Protein AF-A0A7X5UQB3-F1 (afdb_monomer_lite)

Sequence (68 aa):
MRTERDYENEAPEPPTTPCTVVWSQGRPYVLESGPGRPRWMGTDSHGRPHALTGEDLRRRGWSYRRAR

Structure (mmCIF, N/CA/C/O backbone):
data_AF-A0A7X5UQB3-F1
#
_entry.id   AF-A0A7X5UQB3-F1
#
loop_
_atom_site.group_PDB
_atom_site.id
_atom_site.type_symbol
_atom_site.label_atom_id
_atom_site.label_alt_id
_atom_site.label_comp_id
_atom_site.label_asym_id
_atom_site.label_entity_id
_atom_site.label_seq_id
_atom_site.pdbx_PDB_ins_code
_atom_site.Cartn_x
_atom_site.Cartn_y
_atom_site.Cartn_z
_atom_site.occupancy
_atom_site.B_iso_or_equiv
_atom_site.auth_seq_id
_atom_site.auth_comp_id
_atom_site.auth_asym_id
_atom_site.auth_atom_id
_atom_site.pdbx_PDB_model_num
ATOM 1 N N . MET A 1 1 ? 8.229 29.381 19.348 1.00 40.94 1 MET A N 1
ATOM 2 C CA . MET A 1 1 ? 7.901 27.942 19.401 1.00 40.94 1 MET A CA 1
ATOM 3 C C . MET A 1 1 ? 7.555 27.522 17.982 1.00 40.94 1 MET A C 1
ATOM 5 O O . MET A 1 1 ? 6.522 27.945 17.484 1.00 40.94 1 MET A O 1
ATOM 9 N N . ARG A 1 2 ? 8.496 26.883 17.272 1.00 43.75 2 ARG A N 1
ATOM 10 C CA . ARG A 1 2 ? 8.313 26.495 15.863 1.00 43.75 2 ARG A CA 1
ATOM 11 C C . ARG A 1 2 ? 7.473 25.221 15.829 1.00 43.75 2 ARG A C 1
ATOM 13 O O . ARG A 1 2 ? 7.766 24.288 16.562 1.00 43.75 2 ARG A O 1
ATOM 20 N N . THR A 1 3 ? 6.403 25.237 15.051 1.00 49.88 3 THR A N 1
ATOM 21 C CA . THR A 1 3 ? 5.449 24.142 14.899 1.00 49.88 3 THR A CA 1
ATOM 22 C C . THR A 1 3 ? 6.103 22.962 14.184 1.00 49.88 3 THR A C 1
ATOM 24 O O . THR A 1 3 ? 6.525 23.089 13.043 1.00 49.88 3 THR A O 1
ATOM 27 N N . GLU A 1 4 ? 6.156 21.807 14.842 1.00 54.34 4 GLU A N 1
ATOM 28 C CA . GLU A 1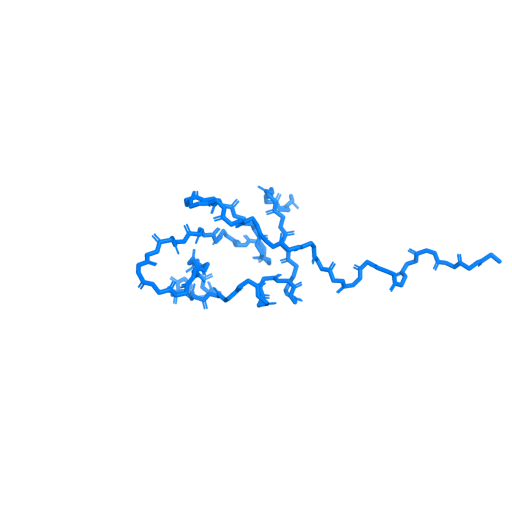 4 ? 6.658 20.516 14.332 1.00 54.34 4 GLU A CA 1
ATOM 29 C C . GLU A 1 4 ? 5.787 19.892 13.211 1.00 54.34 4 GLU A C 1
ATOM 31 O O . GLU A 1 4 ? 5.852 18.695 12.973 1.00 54.34 4 GLU A O 1
ATOM 36 N N . ARG A 1 5 ? 4.956 20.674 12.502 1.00 55.88 5 ARG A N 1
ATOM 37 C CA . ARG A 1 5 ? 3.949 20.166 11.542 1.00 55.88 5 ARG A CA 1
ATOM 38 C C . ARG A 1 5 ? 4.371 20.207 10.070 1.00 55.88 5 ARG A C 1
ATOM 40 O O . ARG A 1 5 ? 3.568 19.868 9.207 1.00 55.88 5 ARG A O 1
ATOM 47 N N . ASP A 1 6 ? 5.606 20.605 9.777 1.00 49.81 6 ASP A N 1
ATOM 48 C CA . ASP A 1 6 ? 6.089 20.785 8.398 1.00 49.81 6 ASP A CA 1
ATOM 49 C C . ASP A 1 6 ? 7.025 19.658 7.914 1.00 49.81 6 ASP A C 1
ATOM 51 O O . ASP A 1 6 ? 7.427 19.659 6.756 1.00 49.81 6 ASP A O 1
ATOM 55 N N . TYR A 1 7 ? 7.342 18.666 8.759 1.00 49.34 7 TYR A N 1
ATOM 56 C CA . TYR A 1 7 ? 8.125 17.474 8.371 1.00 49.34 7 TYR A CA 1
ATOM 57 C C . TYR A 1 7 ? 7.262 16.242 8.032 1.00 49.34 7 TYR A C 1
ATOM 59 O O . TYR A 1 7 ? 7.791 15.220 7.605 1.00 49.34 7 TYR A O 1
ATOM 67 N N . GLU A 1 8 ? 5.937 16.324 8.199 1.00 52.12 8 GLU A N 1
ATOM 68 C CA . GLU A 1 8 ? 5.004 15.187 8.088 1.00 52.12 8 GLU A CA 1
ATOM 69 C C . GLU A 1 8 ? 4.187 15.161 6.781 1.00 52.12 8 GLU A C 1
ATOM 71 O O . GLU A 1 8 ? 3.139 14.521 6.718 1.00 52.12 8 GLU A O 1
ATOM 76 N N . ASN A 1 9 ? 4.610 15.860 5.720 1.00 55.75 9 ASN A N 1
ATOM 77 C CA . ASN A 1 9 ? 3.873 15.827 4.443 1.00 55.75 9 ASN A CA 1
ATOM 78 C C . ASN A 1 9 ? 4.393 14.789 3.435 1.00 55.75 9 ASN A C 1
ATOM 80 O O . ASN A 1 9 ? 3.895 14.708 2.318 1.00 55.75 9 ASN A O 1
ATOM 84 N N . GLU A 1 10 ? 5.359 13.957 3.810 1.00 64.56 10 GLU A N 1
ATOM 85 C CA . GLU A 1 10 ? 5.703 12.776 3.022 1.00 64.56 10 GLU A CA 1
ATOM 86 C C . GLU A 1 10 ? 5.363 11.551 3.858 1.00 64.56 10 GLU A C 1
ATOM 88 O O . GLU A 1 10 ? 5.973 11.300 4.895 1.00 64.56 10 GLU A O 1
ATOM 93 N N . ALA A 1 11 ? 4.352 10.791 3.429 1.00 71.31 11 ALA A N 1
ATOM 94 C CA . ALA A 1 11 ? 4.090 9.497 4.041 1.00 71.31 11 ALA A CA 1
ATOM 95 C C . ALA A 1 11 ? 5.380 8.650 4.021 1.00 71.31 11 ALA A C 1
ATOM 97 O O . ALA A 1 11 ? 6.204 8.821 3.116 1.00 71.31 11 ALA A O 1
ATOM 98 N N . PRO A 1 12 ? 5.583 7.737 4.986 1.00 84.50 12 PRO A N 1
ATOM 99 C CA . PRO A 1 12 ? 6.762 6.875 4.995 1.00 84.50 12 PRO A CA 1
ATOM 100 C C . PRO A 1 12 ? 6.881 6.085 3.686 1.00 84.50 12 PRO A C 1
ATOM 102 O O . PRO A 1 12 ? 5.904 5.909 2.956 1.00 84.50 12 PRO A O 1
ATOM 105 N N . GLU A 1 13 ? 8.072 5.590 3.360 1.00 89.06 13 GLU A N 1
ATOM 106 C CA . GLU A 1 13 ? 8.218 4.710 2.200 1.00 89.06 13 GLU A CA 1
ATOM 107 C C . GLU A 1 13 ? 7.377 3.437 2.386 1.00 89.06 13 GLU A C 1
ATOM 109 O O . GLU A 1 13 ? 7.428 2.822 3.457 1.00 89.06 13 GLU A O 1
ATOM 114 N N . PRO A 1 14 ? 6.580 3.034 1.380 1.00 87.94 14 PRO A N 1
ATOM 115 C CA . PRO A 1 14 ? 5.750 1.846 1.495 1.00 87.94 14 PRO A CA 1
ATOM 116 C C . PRO A 1 14 ? 6.611 0.578 1.615 1.00 87.94 14 PRO A C 1
ATOM 118 O O . PRO A 1 14 ? 7.701 0.513 1.042 1.00 87.94 14 PRO A O 1
ATOM 121 N N . PRO A 1 15 ? 6.137 -0.449 2.343 1.00 89.25 15 PRO A N 1
ATOM 122 C CA . PRO A 1 15 ? 6.918 -1.655 2.594 1.00 89.25 15 PRO A CA 1
ATOM 123 C C . PRO A 1 15 ? 7.212 -2.415 1.301 1.00 89.25 15 PRO A C 1
ATOM 125 O O . PRO A 1 15 ? 6.366 -2.530 0.425 1.00 89.25 15 PRO A O 1
ATOM 128 N N . THR A 1 16 ? 8.404 -2.991 1.194 1.00 87.88 16 THR A N 1
ATOM 129 C CA . THR A 1 16 ? 8.853 -3.712 -0.010 1.00 87.88 16 THR A CA 1
ATOM 130 C C . THR A 1 16 ? 8.650 -5.228 0.073 1.00 87.88 16 THR A C 1
ATOM 132 O O . THR A 1 16 ? 8.949 -5.948 -0.880 1.00 87.88 16 THR A O 1
ATOM 135 N N . THR A 1 17 ? 8.121 -5.728 1.195 1.00 87.81 17 THR A N 1
ATOM 136 C CA . THR A 1 17 ? 7.839 -7.153 1.404 1.00 87.81 17 THR A CA 1
ATOM 137 C C . THR A 1 17 ? 6.685 -7.616 0.499 1.00 87.81 17 THR A C 1
ATOM 139 O O . THR A 1 17 ? 5.594 -7.043 0.589 1.00 87.81 17 THR A O 1
ATOM 142 N N . PRO A 1 18 ? 6.868 -8.648 -0.350 1.00 85.19 18 PRO A N 1
ATOM 143 C CA . PRO A 1 18 ? 5.820 -9.167 -1.233 1.00 85.19 18 PRO A CA 1
ATOM 144 C C . PRO A 1 18 ? 4.534 -9.525 -0.487 1.00 85.19 18 PRO A C 1
ATOM 146 O O . PRO A 1 18 ? 4.580 -9.916 0.679 1.00 85.19 18 PRO A O 1
ATOM 149 N N . CYS A 1 19 ? 3.390 -9.432 -1.168 1.00 85.88 19 CYS A N 1
ATOM 150 C CA . CYS A 1 19 ? 2.072 -9.775 -0.621 1.00 85.88 19 CYS A CA 1
ATOM 151 C C . CYS A 1 19 ? 1.654 -8.925 0.596 1.00 85.88 19 CYS A C 1
ATOM 153 O O . CYS A 1 19 ? 0.684 -9.254 1.279 1.00 85.88 19 CYS A O 1
ATOM 155 N N . THR A 1 20 ? 2.357 -7.822 0.874 1.00 92.81 20 THR A N 1
ATOM 156 C CA . THR A 1 20 ? 1.967 -6.870 1.920 1.00 92.81 20 THR A CA 1
ATOM 157 C C . THR A 1 20 ? 0.732 -6.099 1.488 1.00 92.81 20 THR A C 1
ATOM 159 O O . THR A 1 20 ? 0.629 -5.694 0.333 1.00 92.81 20 THR A O 1
ATOM 162 N N . VAL A 1 21 ? -0.187 -5.858 2.422 1.00 95.38 21 VAL A N 1
ATOM 163 C CA . VAL A 1 21 ? -1.375 -5.033 2.192 1.00 95.38 21 VAL A CA 1
ATOM 164 C C . VAL A 1 21 ? -1.233 -3.706 2.922 1.00 95.38 21 VAL A C 1
ATOM 166 O O . VAL A 1 21 ? -0.959 -3.671 4.121 1.00 95.38 21 VAL A O 1
ATOM 169 N N . VAL A 1 22 ? -1.474 -2.618 2.201 1.00 95.62 22 VAL A N 1
ATOM 170 C CA . VAL A 1 22 ? -1.587 -1.264 2.749 1.00 95.62 22 VAL A CA 1
ATOM 171 C C . VAL A 1 22 ? -2.925 -0.651 2.364 1.00 95.62 22 VAL A C 1
ATOM 173 O O . VAL A 1 22 ? -3.620 -1.122 1.466 1.00 95.62 22 VAL A O 1
ATOM 176 N N . TRP A 1 23 ? -3.294 0.417 3.052 1.00 95.62 23 TRP A N 1
ATOM 177 C CA . TRP A 1 23 ? -4.510 1.175 2.821 1.00 95.62 23 TRP A CA 1
ATOM 178 C C . TRP A 1 23 ? -4.152 2.564 2.337 1.00 95.62 23 TRP A C 1
ATOM 180 O O . TRP A 1 23 ? -3.343 3.232 2.965 1.00 95.62 23 TRP A O 1
ATOM 190 N N . SER A 1 24 ? -4.782 3.017 1.260 1.00 94.38 24 SER A N 1
ATOM 191 C CA . SER A 1 24 ? -4.680 4.396 0.786 1.00 94.38 24 SER A CA 1
ATOM 192 C C . SER A 1 24 ? -6.064 4.874 0.372 1.00 94.38 24 SER A C 1
ATOM 194 O O . SER A 1 24 ? -6.795 4.155 -0.312 1.00 94.38 24 SER A O 1
ATOM 196 N N . GLN A 1 25 ? -6.461 6.058 0.846 1.00 91.56 25 GLN A N 1
ATOM 197 C CA . GLN A 1 25 ? -7.781 6.648 0.573 1.00 91.56 25 GLN A CA 1
ATOM 198 C C . GLN A 1 25 ? -8.955 5.684 0.864 1.00 91.56 25 GLN A C 1
ATOM 200 O O . GLN A 1 25 ? -9.918 5.590 0.104 1.00 91.56 25 GLN A O 1
ATOM 205 N N . GLY A 1 26 ? -8.852 4.906 1.948 1.00 92.38 26 GLY A N 1
ATOM 206 C CA . GLY A 1 26 ? -9.876 3.935 2.363 1.00 92.38 26 GLY A CA 1
ATOM 207 C C . GLY A 1 26 ? -9.898 2.619 1.573 1.00 92.38 26 GLY A C 1
ATOM 208 O O . GLY A 1 26 ? -10.743 1.759 1.841 1.00 92.38 26 GLY A O 1
ATOM 209 N N . ARG A 1 27 ? -8.967 2.420 0.631 1.00 94.50 27 ARG A N 1
ATOM 210 C CA . ARG A 1 27 ? -8.922 1.255 -0.264 1.00 94.50 27 ARG A CA 1
ATOM 211 C C . ARG A 1 27 ? -7.668 0.410 -0.035 1.00 94.50 27 ARG A C 1
ATOM 213 O O . ARG A 1 27 ? -6.616 0.983 0.252 1.00 94.50 27 ARG A O 1
ATOM 220 N N . PRO A 1 28 ? -7.770 -0.925 -0.143 1.00 96.25 28 PRO A N 1
ATOM 221 C CA . PRO A 1 28 ? -6.624 -1.804 0.016 1.00 96.25 28 PRO A CA 1
ATOM 222 C C . PRO A 1 28 ? -5.779 -1.843 -1.264 1.00 96.25 28 PRO A C 1
ATOM 224 O O . PRO A 1 28 ? -6.317 -1.859 -2.372 1.00 96.25 28 PRO A O 1
ATOM 227 N N . TYR A 1 29 ? -4.464 -1.908 -1.086 1.00 96.31 29 TYR A N 1
ATOM 228 C CA . TYR A 1 29 ? -3.475 -2.143 -2.131 1.00 96.31 29 TYR A CA 1
ATOM 229 C C . TYR A 1 29 ? -2.520 -3.247 -1.680 1.00 96.31 29 TYR A C 1
ATOM 231 O O . TYR A 1 29 ? -2.018 -3.208 -0.557 1.00 96.31 29 TYR A O 1
ATOM 239 N N . VAL A 1 30 ? -2.265 -4.220 -2.548 1.00 95.75 30 VAL A N 1
ATOM 240 C CA . VAL A 1 30 ? -1.356 -5.345 -2.308 1.00 95.75 30 VAL A CA 1
ATOM 241 C C . VAL A 1 30 ? -0.069 -5.126 -3.084 1.00 95.75 30 VAL A C 1
ATOM 243 O O . VAL A 1 30 ? -0.117 -4.764 -4.260 1.00 95.75 30 VAL A O 1
ATOM 246 N N . LEU A 1 31 ? 1.078 -5.362 -2.453 1.00 94.38 31 LEU A N 1
ATOM 247 C CA . LEU A 1 31 ? 2.345 -5.378 -3.165 1.00 94.38 31 LEU A CA 1
ATOM 248 C C . LEU A 1 31 ? 2.463 -6.664 -3.981 1.00 94.38 31 LEU A C 1
ATOM 250 O O . LEU A 1 31 ? 2.640 -7.751 -3.426 1.00 94.38 31 LEU A O 1
ATOM 254 N N . GLU A 1 32 ? 2.436 -6.526 -5.300 1.00 90.31 32 GLU A N 1
ATOM 255 C CA . GLU A 1 32 ? 2.833 -7.591 -6.208 1.00 90.31 32 GLU A CA 1
ATOM 256 C C . GLU A 1 32 ? 4.320 -7.449 -6.544 1.00 90.31 32 GLU A C 1
ATO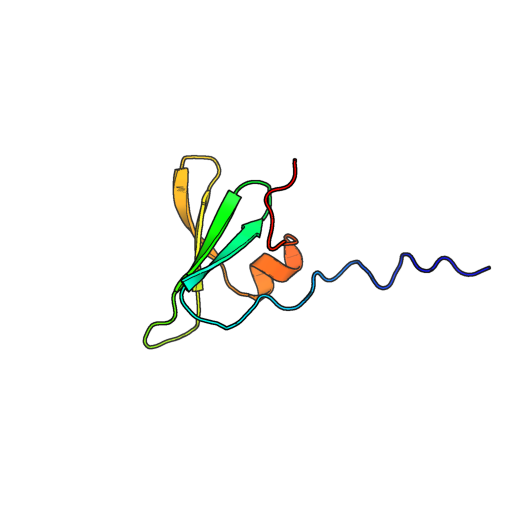M 258 O O . GLU A 1 32 ? 4.751 -6.486 -7.191 1.00 90.31 32 GLU A O 1
ATOM 263 N N . SER A 1 33 ? 5.106 -8.439 -6.119 1.00 77.81 33 SER A N 1
ATOM 264 C CA . SER A 1 33 ? 6.503 -8.594 -6.520 1.00 77.81 33 SER A CA 1
ATOM 265 C C . SER A 1 33 ? 6.575 -9.611 -7.657 1.00 77.81 33 SER A C 1
ATOM 267 O O . SER A 1 33 ? 6.460 -10.812 -7.434 1.00 77.81 33 SER A O 1
ATOM 269 N N . GLY A 1 34 ? 6.737 -9.122 -8.886 1.00 71.88 34 GLY A N 1
ATOM 270 C CA . GLY A 1 34 ? 6.957 -9.929 -10.090 1.00 71.88 34 GLY A CA 1
ATOM 271 C C . GLY A 1 34 ? 8.214 -9.474 -10.840 1.00 71.88 34 GLY A C 1
ATOM 272 O O . GLY A 1 34 ? 8.808 -8.462 -10.461 1.00 71.88 34 GLY A O 1
ATOM 273 N N . PRO A 1 35 ? 8.638 -10.184 -11.902 1.00 67.75 35 PRO A N 1
ATOM 274 C CA . PRO A 1 35 ? 9.766 -9.757 -12.727 1.00 67.75 35 PRO A CA 1
ATOM 275 C C . PRO A 1 35 ? 9.480 -8.365 -13.315 1.00 67.75 35 PRO A C 1
ATOM 277 O O . PRO A 1 35 ? 8.607 -8.201 -14.166 1.00 67.75 35 PRO A O 1
ATOM 280 N N . GLY A 1 36 ? 10.178 -7.345 -12.808 1.00 75.88 36 GLY A N 1
ATOM 281 C CA . GLY A 1 36 ? 9.954 -5.941 -13.152 1.00 75.88 36 GLY A CA 1
ATOM 282 C C . GLY A 1 36 ? 9.927 -5.024 -11.929 1.00 75.88 36 GLY A C 1
ATOM 283 O O . GLY A 1 36 ? 10.522 -5.317 -10.895 1.00 75.88 36 GLY A O 1
ATOM 284 N N . ARG A 1 37 ? 9.259 -3.871 -12.060 1.00 79.75 37 ARG A N 1
ATOM 285 C CA . ARG A 1 37 ? 9.114 -2.901 -10.966 1.00 79.75 37 ARG A CA 1
ATOM 286 C C . ARG A 1 37 ? 7.986 -3.335 -10.015 1.00 79.75 37 ARG A C 1
ATOM 288 O O . ARG A 1 37 ? 6.901 -3.643 -10.519 1.00 79.75 37 ARG A O 1
ATOM 295 N N . PRO A 1 38 ? 8.211 -3.323 -8.685 1.00 85.12 38 PRO A N 1
ATOM 296 C CA . PRO A 1 38 ? 7.167 -3.610 -7.704 1.00 85.12 38 PRO A CA 1
ATOM 297 C C . PRO A 1 38 ? 5.971 -2.681 -7.915 1.00 85.12 38 PRO A C 1
ATOM 299 O O . PR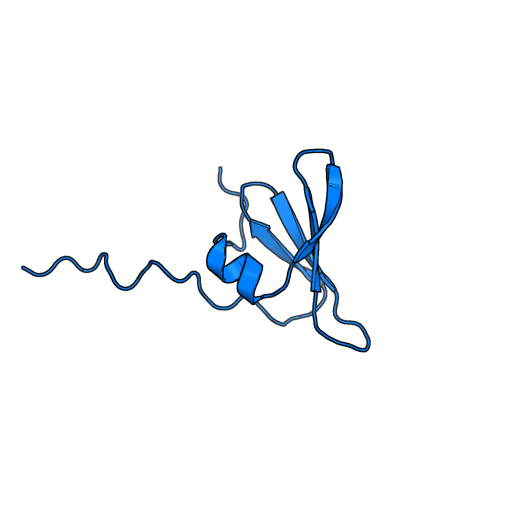O A 1 38 ? 6.145 -1.474 -8.109 1.00 85.12 38 PRO A O 1
ATOM 302 N N . ARG A 1 39 ? 4.764 -3.250 -7.896 1.00 92.00 39 ARG A N 1
ATOM 303 C CA . ARG A 1 39 ? 3.515 -2.514 -8.116 1.00 92.00 39 ARG A CA 1
ATOM 304 C C . ARG A 1 39 ? 2.534 -2.768 -6.985 1.00 92.00 39 ARG A C 1
ATOM 306 O O . ARG A 1 39 ? 2.419 -3.881 -6.480 1.00 92.00 39 ARG A O 1
ATOM 313 N N . TRP A 1 40 ? 1.803 -1.727 -6.633 1.00 95.19 40 TRP A N 1
ATOM 314 C CA . TRP A 1 40 ? 0.742 -1.772 -5.644 1.00 95.19 40 TRP A CA 1
ATOM 315 C C . TRP A 1 40 ? -0.595 -1.925 -6.352 1.00 95.19 40 TRP A C 1
ATOM 317 O O . TRP A 1 40 ? -1.088 -0.978 -6.962 1.00 95.19 40 TRP A O 1
ATOM 327 N N . MET A 1 41 ? -1.167 -3.123 -6.293 1.00 95.69 41 MET A N 1
ATOM 328 C CA . MET A 1 41 ? -2.427 -3.447 -6.951 1.00 95.69 41 MET A CA 1
ATOM 329 C C . MET A 1 41 ? -3.601 -3.263 -6.006 1.00 95.69 41 MET A C 1
ATOM 331 O O . MET A 1 41 ? -3.666 -3.880 -4.946 1.00 95.69 41 MET A O 1
ATOM 335 N N . GLY A 1 42 ? -4.556 -2.440 -6.413 1.00 95.62 42 GLY A N 1
ATOM 336 C CA . GLY A 1 42 ? -5.820 -2.251 -5.718 1.00 95.62 42 GLY A CA 1
ATOM 337 C C . GLY A 1 42 ? -6.943 -1.991 -6.709 1.00 95.62 42 GLY A C 1
ATOM 338 O O . GLY A 1 42 ? -6.883 -2.390 -7.874 1.00 95.62 42 GLY A O 1
ATOM 339 N N . THR A 1 43 ? -7.968 -1.287 -6.245 1.00 96.56 43 THR A N 1
ATOM 340 C CA . THR A 1 43 ? -9.096 -0.867 -7.079 1.00 96.56 43 T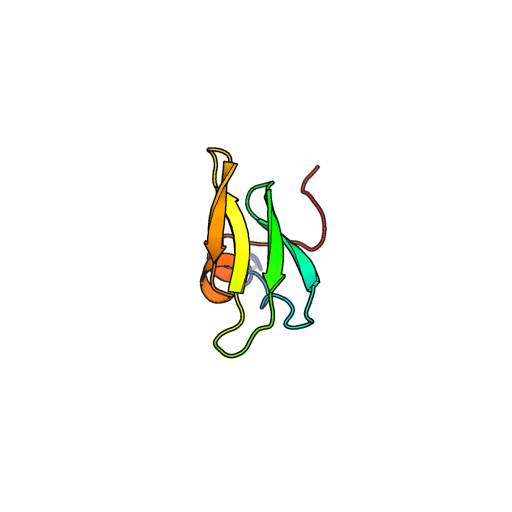HR A CA 1
ATOM 341 C C . THR A 1 43 ? -9.312 0.632 -6.988 1.00 96.56 43 THR A C 1
ATOM 343 O O . THR A 1 43 ? -9.185 1.204 -5.903 1.00 96.56 43 THR A O 1
ATOM 346 N N . ASP A 1 44 ? -9.711 1.256 -8.091 1.00 93.19 44 ASP A N 1
ATOM 347 C CA . ASP A 1 44 ? -10.140 2.654 -8.103 1.00 93.19 44 ASP A CA 1
ATOM 348 C C . ASP A 1 44 ? -11.522 2.854 -7.440 1.0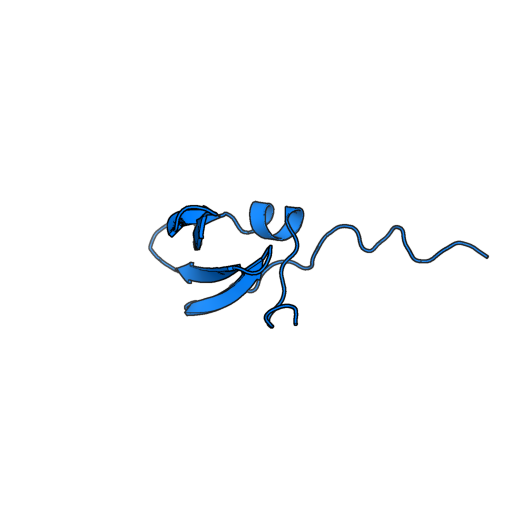0 93.19 44 ASP A C 1
ATOM 350 O O . ASP A 1 44 ? -12.094 1.938 -6.839 1.00 93.19 44 ASP A O 1
ATOM 354 N N . SER A 1 45 ? -12.070 4.071 -7.537 1.00 90.81 45 SER A N 1
ATOM 355 C CA . SER A 1 45 ? -13.402 4.425 -7.028 1.00 90.81 45 SER A CA 1
ATOM 356 C C . SER A 1 45 ? -14.552 3.636 -7.651 1.00 90.81 45 SER A C 1
ATOM 358 O O . SER A 1 45 ? -15.568 3.437 -6.987 1.00 90.81 45 SER A O 1
ATOM 360 N N . HIS A 1 46 ? -14.376 3.157 -8.879 1.00 94.31 46 HIS A N 1
ATOM 361 C CA . HIS A 1 46 ? -15.353 2.402 -9.656 1.00 94.31 46 HIS A CA 1
ATOM 362 C C . HIS A 1 46 ? -15.163 0.883 -9.536 1.00 94.31 46 HIS A C 1
ATOM 364 O O . HIS A 1 46 ? -15.886 0.127 -10.182 1.00 94.31 46 HIS A O 1
ATOM 370 N N . GLY A 1 47 ? -14.206 0.427 -8.721 1.00 92.38 47 GLY A N 1
ATOM 371 C CA . GLY A 1 47 ? -13.905 -0.991 -8.539 1.00 92.38 47 GLY A CA 1
ATOM 372 C C . GLY A 1 47 ? -13.051 -1.592 -9.658 1.00 92.38 47 GLY A C 1
ATOM 373 O O . GLY A 1 47 ? -12.909 -2.811 -9.719 1.00 92.38 47 GLY A O 1
ATOM 374 N N . ARG A 1 48 ? -12.477 -0.773 -10.547 1.00 95.81 48 ARG A N 1
ATOM 375 C CA . ARG A 1 48 ? -11.605 -1.262 -11.623 1.00 95.81 48 ARG A CA 1
ATOM 376 C C . ARG A 1 48 ? -10.198 -1.521 -11.083 1.00 95.81 48 ARG A C 1
ATOM 378 O O . ARG A 1 48 ? -9.757 -0.768 -10.211 1.00 95.81 48 ARG A O 1
ATOM 385 N N . PRO A 1 49 ? -9.473 -2.529 -11.602 1.00 95.94 49 PRO A N 1
ATOM 386 C CA . PRO A 1 49 ? -8.077 -2.754 -11.238 1.00 95.94 49 PRO A CA 1
ATOM 387 C C . PRO A 1 49 ? -7.232 -1.491 -11.436 1.00 95.94 49 PRO A C 1
ATOM 389 O O . PRO A 1 49 ? -7.295 -0.853 -12.488 1.00 95.94 49 PRO A O 1
ATOM 392 N N . HIS A 1 50 ? -6.437 -1.138 -10.428 1.00 95.38 50 HIS A N 1
ATOM 393 C CA . HIS A 1 50 ? -5.598 0.057 -10.435 1.00 95.38 50 HIS A CA 1
ATOM 394 C C . HIS A 1 50 ? -4.213 -0.258 -9.864 1.00 95.38 50 HIS A C 1
ATOM 396 O O . HIS A 1 50 ? -4.101 -0.762 -8.746 1.00 95.38 50 HIS A O 1
ATOM 402 N N . ALA A 1 51 ? -3.170 0.049 -10.637 1.00 94.94 51 ALA A N 1
ATOM 403 C CA . ALA A 1 51 ? -1.778 -0.150 -10.253 1.00 94.94 51 ALA A CA 1
ATOM 404 C C . ALA A 1 51 ? -1.150 1.183 -9.833 1.00 94.94 51 ALA A C 1
ATOM 406 O O . ALA A 1 51 ? -1.237 2.164 -10.572 1.00 94.94 51 ALA A O 1
ATOM 407 N N . LEU A 1 52 ? -0.491 1.197 -8.678 1.00 94.38 52 LEU A N 1
ATOM 408 C CA . LEU A 1 52 ? 0.262 2.334 -8.158 1.00 94.38 52 LEU A CA 1
ATOM 409 C C . LEU A 1 52 ? 1.744 2.009 -8.026 1.00 94.38 52 LEU A C 1
ATOM 411 O O . LEU A 1 52 ? 2.134 0.870 -7.759 1.00 94.38 52 LEU A O 1
ATOM 415 N N . THR A 1 53 ? 2.577 3.034 -8.167 1.00 92.94 53 THR A N 1
ATOM 416 C CA . THR A 1 53 ? 3.978 2.967 -7.749 1.00 92.94 53 THR A CA 1
ATOM 417 C C . THR A 1 53 ? 4.105 3.232 -6.245 1.00 92.94 53 THR A C 1
ATOM 419 O O . THR A 1 53 ? 3.174 3.713 -5.594 1.00 92.94 53 THR A O 1
ATOM 422 N N . GLY A 1 54 ? 5.278 2.947 -5.671 1.00 91.50 54 GLY A N 1
ATOM 423 C CA . GLY A 1 54 ? 5.565 3.349 -4.291 1.00 91.50 54 GLY A CA 1
ATOM 424 C C . GLY A 1 54 ? 5.514 4.871 -4.097 1.00 91.50 54 GLY A C 1
ATOM 425 O O . GLY A 1 54 ? 5.038 5.347 -3.071 1.00 91.50 54 GLY A O 1
ATOM 426 N N . GLU A 1 55 ? 5.919 5.635 -5.115 1.00 92.19 55 GLU A N 1
ATOM 427 C CA . GLU A 1 55 ? 5.859 7.098 -5.112 1.00 92.19 55 GLU A CA 1
ATOM 428 C C . GLU A 1 55 ? 4.412 7.611 -5.087 1.00 92.19 55 GLU A C 1
ATOM 430 O O . GLU A 1 55 ? 4.096 8.535 -4.337 1.00 92.19 55 GLU A O 1
ATOM 435 N N . ASP A 1 56 ? 3.509 6.976 -5.842 1.00 93.88 56 ASP A N 1
ATOM 436 C CA . ASP A 1 56 ? 2.083 7.309 -5.811 1.00 93.88 56 ASP A CA 1
ATOM 437 C C . ASP A 1 56 ? 1.478 7.080 -4.426 1.00 93.88 56 ASP A C 1
ATOM 439 O O . ASP A 1 56 ? 0.748 7.936 -3.928 1.00 93.88 56 ASP A O 1
ATOM 443 N N . LEU A 1 57 ? 1.789 5.949 -3.781 1.00 93.44 57 LEU A N 1
ATOM 444 C CA . LEU A 1 57 ? 1.335 5.691 -2.412 1.00 93.44 57 LEU A CA 1
ATOM 445 C C . LEU A 1 57 ? 1.886 6.720 -1.431 1.00 93.44 57 LEU A C 1
ATOM 447 O O . LEU A 1 57 ? 1.150 7.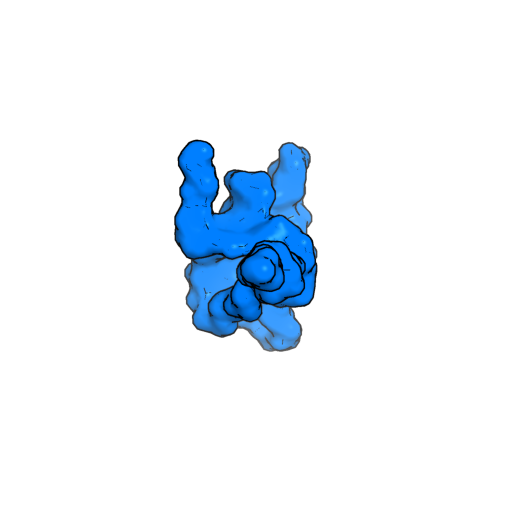180 -0.559 1.00 93.44 57 LEU A O 1
ATOM 451 N N . ARG A 1 58 ? 3.155 7.107 -1.588 1.00 92.56 58 ARG A N 1
ATOM 452 C CA . ARG A 1 58 ? 3.789 8.117 -0.741 1.00 92.56 58 ARG A CA 1
ATOM 453 C C . ARG A 1 58 ? 3.075 9.464 -0.846 1.00 92.56 58 ARG A C 1
ATOM 455 O O . ARG A 1 58 ? 2.741 10.060 0.172 1.00 92.56 58 ARG A O 1
ATOM 462 N N . ARG A 1 59 ? 2.756 9.895 -2.072 1.00 92.12 59 ARG A N 1
ATOM 463 C CA . ARG A 1 59 ? 1.996 11.131 -2.335 1.00 92.12 59 ARG A CA 1
ATOM 464 C C . ARG A 1 59 ? 0.555 11.071 -1.832 1.00 92.12 59 ARG A C 1
ATOM 466 O O . ARG A 1 59 ? 0.018 12.079 -1.392 1.00 92.12 59 ARG A O 1
ATOM 473 N N . ARG A 1 60 ? -0.100 9.913 -1.936 1.00 92.25 60 ARG A N 1
ATOM 474 C CA . ARG A 1 60 ? -1.508 9.739 -1.533 1.00 92.25 60 ARG A CA 1
ATOM 475 C C . ARG A 1 60 ? -1.687 9.524 -0.033 1.00 92.25 60 ARG A C 1
ATOM 477 O O . ARG A 1 60 ? -2.818 9.601 0.446 1.00 92.25 60 ARG A O 1
ATOM 484 N N . GLY A 1 61 ? -0.607 9.216 0.677 1.00 93.50 61 GLY A N 1
ATOM 485 C CA . GLY A 1 61 ? -0.663 8.699 2.033 1.00 93.50 61 GLY A CA 1
ATOM 486 C C . GLY A 1 61 ? -1.112 7.240 2.067 1.00 93.50 61 GLY A C 1
ATOM 487 O O . GLY A 1 61 ? -2.009 6.813 1.327 1.00 93.50 61 GLY A O 1
ATOM 488 N N . TRP A 1 62 ? -0.491 6.462 2.949 1.00 94.88 62 TRP A N 1
ATOM 489 C CA . TRP A 1 62 ? -0.860 5.071 3.175 1.00 94.88 62 TRP A CA 1
ATOM 490 C C . TRP A 1 62 ? -0.680 4.659 4.638 1.00 94.88 62 TRP A C 1
ATOM 492 O O . TRP A 1 62 ? 0.023 5.313 5.407 1.00 94.88 62 TRP A O 1
ATOM 502 N N . SER A 1 63 ? -1.323 3.558 5.025 1.00 94.06 63 SER A N 1
ATOM 503 C CA . SER A 1 63 ? -1.234 2.972 6.364 1.00 94.06 63 SER A CA 1
ATOM 504 C C . SER A 1 63 ? -1.350 1.447 6.329 1.00 94.06 63 SER A C 1
ATOM 506 O O . SER A 1 63 ? -1.985 0.875 5.449 1.00 94.06 63 SER A O 1
ATOM 508 N N . TYR A 1 64 ? -0.805 0.756 7.333 1.00 93.62 64 TYR A N 1
ATOM 509 C CA . TYR A 1 64 ? -1.010 -0.696 7.498 1.00 93.62 64 TYR A CA 1
ATOM 510 C C . TYR A 1 64 ? -2.445 -1.073 7.885 1.00 93.62 64 TYR A C 1
ATOM 512 O O . TYR A 1 64 ? -2.852 -2.227 7.779 1.00 93.62 64 TYR A O 1
ATOM 520 N N . ARG A 1 65 ? -3.221 -0.108 8.379 1.00 92.19 65 ARG A N 1
ATOM 521 C CA . ARG A 1 65 ? -4.583 -0.317 8.875 1.00 92.19 65 ARG A CA 1
ATOM 522 C C . ARG A 1 65 ? -5.556 0.521 8.070 1.00 92.19 65 ARG A C 1
ATOM 524 O O . ARG A 1 65 ? -5.226 1.642 7.689 1.00 92.19 65 ARG A O 1
ATOM 531 N N . ARG A 1 66 ? -6.766 0.003 7.874 1.00 90.25 66 ARG A N 1
ATOM 532 C CA . ARG A 1 66 ? -7.880 0.791 7.347 1.00 90.25 66 ARG A CA 1
ATOM 533 C C . ARG A 1 66 ? -8.169 1.934 8.322 1.00 90.25 66 ARG A C 1
ATOM 535 O O . ARG A 1 66 ? -8.266 1.685 9.525 1.00 90.25 66 ARG A O 1
ATOM 542 N N . ALA A 1 67 ? -8.293 3.159 7.813 1.00 81.38 67 ALA A N 1
ATOM 543 C CA . ALA A 1 67 ? -8.837 4.263 8.599 1.00 81.38 67 ALA A CA 1
ATOM 544 C C . ALA A 1 67 ? -10.269 3.904 9.027 1.00 81.38 67 ALA A C 1
ATOM 546 O O . ALA A 1 67 ? -11.013 3.311 8.242 1.00 81.38 67 ALA A O 1
ATOM 547 N N . ARG A 1 68 ? -10.589 4.164 10.293 1.00 69.69 68 ARG A N 1
ATOM 548 C CA . ARG A 1 68 ? -11.862 3.774 10.899 1.00 69.69 68 ARG A CA 1
ATOM 549 C C . ARG A 1 68 ? -12.994 4.685 10.451 1.00 69.69 68 ARG A C 1
ATOM 551 O O . ARG A 1 68 ? -12.714 5.887 10.258 1.00 69.69 68 ARG A O 1
#

Secondary structure (DSSP, 8-state):
---TTSS-SSPPPPP-STT-EEEETTEEEEEE--SSS-EEEEE-TTS-EEEE-HHHHHHH--BSS---

Radius of gyration: 13.4 Å; chains: 1; bounding box: 25×38×33 Å

Foldseek 3Di:
DDDPPPVPQFAPQDDPDAQQWKDFPQWIWGFHDDPDAIWTWTADPVRHIDTDHSRRCRNRDIGSDGDD

Organism: NCBI:txid1128677

pLDDT: mean 84.43, std 15.32, range [40.94, 96.56]